Protein AF-A0A0L7L7B7-F1 (afdb_monomer_lite)

Sequence (94 aa):
MEEVEARALLQKEWTRYKREEYMANVAQLDRIMAAQRRALDRLYEESEDLYNEAIMPDLELIPYSITGPVATPPIKNYESPDGEYLDQTKKWDN

Secondary structure (DSSP, 8-state):
-HHHHHHHHHHHHHHHHHHHHHHHHHHHHHHHHHHHHHHHHHHHHH-HHHHHHHTS--GGG-S---PPPPSSPPPTT--PPP------PPP---

Structure (mmCIF, N/CA/C/O backbone):
data_AF-A0A0L7L7B7-F1
#
_entry.id   AF-A0A0L7L7B7-F1
#
loop_
_atom_site.group_PDB
_atom_site.id
_atom_site.type_symbol
_atom_site.label_atom_id
_atom_site.label_alt_id
_atom_site.label_comp_id
_atom_site.label_asym_id
_atom_site.label_entity_id
_atom_site.label_seq_id
_atom_site.pdbx_PDB_ins_code
_atom_site.Cartn_x
_atom_site.Cartn_y
_atom_site.Cartn_z
_atom_site.occupancy
_atom_site.B_iso_or_equiv
_atom_site.auth_seq_id
_atom_site.auth_comp_id
_atom_site.auth_asym_id
_atom_site.auth_atom_id
_atom_site.pdbx_PDB_model_num
ATOM 1 N N . MET A 1 1 ? 21.696 14.432 -28.509 1.00 71.69 1 MET A N 1
ATOM 2 C CA . MET A 1 1 ? 21.073 15.582 -27.812 1.00 71.69 1 MET A CA 1
ATOM 3 C C . MET A 1 1 ? 1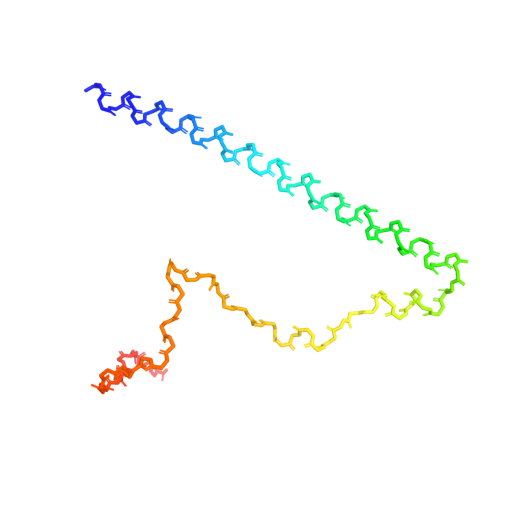9.570 15.362 -27.720 1.00 71.69 1 MET A C 1
ATOM 5 O O . MET A 1 1 ? 19.057 15.314 -26.615 1.00 71.69 1 MET A O 1
ATOM 9 N N . GLU A 1 2 ? 18.918 15.057 -28.844 1.00 89.50 2 GLU A N 1
ATOM 10 C CA . GLU A 1 2 ? 17.492 14.698 -28.934 1.00 89.50 2 GLU A CA 1
ATOM 11 C C . GLU A 1 2 ? 17.048 13.565 -27.986 1.00 89.50 2 GLU A C 1
ATOM 13 O O . GLU A 1 2 ? 16.084 13.727 -27.247 1.00 89.50 2 GLU A O 1
ATOM 18 N N . GLU A 1 3 ? 17.791 12.455 -27.900 1.00 92.06 3 GLU A N 1
ATOM 19 C CA . GLU A 1 3 ? 17.444 11.349 -26.983 1.00 92.06 3 GLU A CA 1
ATOM 20 C C . GLU A 1 3 ? 17.451 11.755 -25.498 1.00 92.06 3 GLU A C 1
ATOM 22 O O . GLU A 1 3 ? 16.638 11.281 -24.701 1.00 92.06 3 GLU A O 1
ATOM 27 N N . VAL A 1 4 ? 18.364 12.653 -25.113 1.00 94.25 4 VAL A N 1
ATOM 28 C CA . VAL A 1 4 ? 18.476 13.147 -23.733 1.00 94.25 4 VAL A CA 1
ATOM 29 C C . VAL A 1 4 ? 17.281 14.036 -23.398 1.00 94.25 4 VAL A C 1
ATOM 31 O O . VAL A 1 4 ? 16.709 13.919 -22.314 1.00 94.25 4 VAL A O 1
ATOM 34 N N . GLU A 1 5 ? 16.871 14.886 -24.337 1.00 93.69 5 GLU A N 1
ATOM 35 C CA . GLU A 1 5 ? 15.694 15.742 -24.190 1.00 93.69 5 GLU A CA 1
ATOM 36 C C . GLU A 1 5 ? 14.400 14.924 -24.146 1.00 93.69 5 GLU A C 1
ATOM 38 O O . GLU A 1 5 ? 13.574 15.144 -23.257 1.00 93.69 5 GLU A O 1
ATOM 43 N N . ALA A 1 6 ? 14.256 13.920 -25.016 1.00 95.44 6 ALA A N 1
ATOM 44 C CA . ALA A 1 6 ? 13.110 13.013 -25.017 1.00 95.44 6 ALA A CA 1
ATOM 45 C C . ALA A 1 6 ? 12.972 12.269 -23.678 1.00 95.44 6 ALA A C 1
ATOM 47 O O . ALA A 1 6 ? 11.891 12.234 -23.085 1.00 95.44 6 ALA A O 1
ATOM 48 N N . ARG A 1 7 ? 14.082 11.746 -23.135 1.00 95.88 7 ARG A N 1
ATOM 49 C CA . ARG A 1 7 ? 14.090 11.107 -21.811 1.00 95.88 7 ARG A CA 1
ATOM 50 C C . ARG A 1 7 ? 13.741 12.092 -20.695 1.00 95.88 7 ARG A C 1
ATOM 52 O O . ARG A 1 7 ? 13.023 11.727 -19.765 1.00 95.88 7 ARG A O 1
ATOM 59 N N . ALA A 1 8 ? 14.229 13.330 -20.771 1.00 96.25 8 ALA A N 1
ATOM 60 C CA . ALA A 1 8 ? 13.927 14.358 -19.779 1.00 96.25 8 ALA A CA 1
ATOM 61 C C . ALA A 1 8 ? 12.442 14.759 -19.789 1.00 96.25 8 ALA A C 1
ATOM 63 O O . ALA A 1 8 ? 11.861 14.973 -18.723 1.00 96.25 8 ALA A O 1
ATOM 64 N N . LEU A 1 9 ? 11.816 14.838 -20.967 1.00 96.81 9 LEU A N 1
ATOM 65 C CA . LEU A 1 9 ? 10.378 15.079 -21.103 1.00 96.81 9 LEU A CA 1
ATOM 66 C C . LEU A 1 9 ? 9.564 13.909 -20.545 1.00 96.81 9 LEU A C 1
ATOM 68 O O . LEU A 1 9 ? 8.714 14.133 -19.684 1.00 96.81 9 LEU A O 1
ATOM 72 N N . LEU A 1 10 ? 9.899 12.672 -20.925 1.00 97.31 10 LEU A N 1
ATOM 73 C CA . LEU A 1 10 ? 9.238 11.472 -20.405 1.00 97.31 10 LEU A CA 1
ATOM 74 C C . LEU A 1 10 ? 9.310 11.400 -18.873 1.00 97.31 10 LEU A C 1
ATOM 76 O O . LEU A 1 10 ? 8.316 11.114 -18.211 1.00 97.31 10 LEU A O 1
ATOM 80 N N . GLN A 1 11 ? 10.466 11.718 -18.284 1.00 97.56 11 GLN A N 1
ATOM 81 C CA . GLN A 1 11 ? 10.620 11.721 -16.831 1.00 97.56 11 GLN A CA 1
ATOM 82 C C . GLN A 1 11 ? 9.710 12.759 -16.154 1.00 97.56 11 GLN A C 1
ATOM 84 O O . GLN A 1 11 ? 9.167 12.482 -15.087 1.00 97.56 11 GLN A O 1
ATOM 89 N N . LYS A 1 12 ? 9.521 13.944 -16.753 1.00 98.00 12 LYS A N 1
ATOM 90 C CA . LYS A 1 12 ? 8.603 14.975 -16.232 1.00 98.00 12 LYS A CA 1
ATOM 91 C C . LYS A 1 12 ? 7.142 14.531 -16.300 1.00 98.00 12 LYS A C 1
ATOM 93 O O . LYS A 1 12 ? 6.363 14.830 -15.398 1.00 98.00 12 LYS A O 1
ATOM 98 N N . GLU A 1 13 ? 6.760 13.830 -17.361 1.00 98.06 13 GLU A N 1
ATOM 99 C CA . GLU A 1 13 ? 5.410 13.276 -17.480 1.00 98.06 13 GLU A CA 1
ATOM 100 C C . GLU A 1 13 ? 5.183 12.152 -16.473 1.00 98.06 13 GLU A C 1
ATOM 102 O O . GLU A 1 13 ? 4.163 12.140 -15.784 1.00 98.06 13 GLU A O 1
ATOM 107 N N . TRP A 1 14 ? 6.171 11.271 -16.310 1.00 98.19 14 TRP A N 1
ATOM 108 C CA . TRP A 1 14 ? 6.126 10.195 -15.329 1.00 98.19 14 TRP A CA 1
ATOM 109 C C . TRP A 1 14 ? 6.002 10.718 -13.896 1.00 98.19 14 TRP A C 1
ATOM 111 O O . TRP A 1 14 ? 5.196 10.209 -13.119 1.00 98.19 14 TRP A O 1
ATOM 121 N N . THR A 1 15 ? 6.746 11.767 -13.531 1.00 98.12 15 THR A N 1
ATOM 122 C CA . THR A 1 15 ? 6.640 12.354 -12.187 1.00 98.12 15 THR A CA 1
ATOM 123 C C . THR A 1 15 ? 5.284 13.009 -11.948 1.00 98.12 15 THR A C 1
ATOM 125 O O . THR A 1 15 ? 4.739 12.872 -10.852 1.00 98.12 15 THR A O 1
ATOM 128 N N . ARG A 1 16 ? 4.701 13.670 -12.958 1.00 98.31 16 ARG A N 1
ATOM 129 C CA . ARG A 1 16 ? 3.331 14.200 -12.876 1.00 98.31 16 ARG A CA 1
ATOM 130 C C . ARG A 1 16 ? 2.317 13.074 -12.668 1.00 98.31 16 ARG A C 1
ATOM 132 O O . ARG A 1 16 ? 1.533 13.150 -11.727 1.00 98.31 16 ARG A O 1
ATOM 139 N N . TYR A 1 17 ? 2.401 12.014 -13.469 1.00 98.56 17 TYR A N 1
ATOM 140 C CA . TYR A 1 17 ? 1.522 10.849 -13.361 1.00 98.56 17 TYR A CA 1
ATOM 141 C C . TYR A 1 17 ? 1.605 10.186 -11.979 1.00 98.56 17 TYR A C 1
ATOM 143 O O . TYR A 1 17 ? 0.591 10.012 -11.306 1.00 98.56 17 TYR A O 1
ATOM 151 N N . LYS A 1 18 ? 2.818 9.887 -11.493 1.00 98.44 18 LYS A N 1
ATOM 152 C CA . LYS A 1 18 ? 3.003 9.264 -10.172 1.00 98.44 18 LYS A CA 1
ATOM 153 C C . LYS A 1 18 ? 2.505 10.147 -9.031 1.00 98.44 18 LYS A C 1
ATOM 155 O O . LYS A 1 18 ? 2.025 9.622 -8.028 1.00 98.44 18 LYS A O 1
ATOM 160 N N . ARG A 1 19 ? 2.596 11.475 -9.171 1.00 98.38 19 ARG A N 1
ATOM 161 C CA . ARG A 1 19 ? 2.015 12.412 -8.203 1.00 98.38 19 ARG A CA 1
ATOM 162 C C . ARG A 1 19 ? 0.491 12.327 -8.201 1.00 98.38 19 ARG A C 1
ATOM 164 O O . ARG A 1 19 ? -0.090 12.283 -7.124 1.00 98.38 19 ARG A O 1
ATOM 171 N N . GLU A 1 20 ? -0.147 12.318 -9.366 1.00 98.56 20 GLU A N 1
ATOM 172 C CA . GLU A 1 20 ? -1.607 12.200 -9.478 1.00 98.56 20 GLU A CA 1
ATOM 173 C C . GLU A 1 20 ? -2.112 10.879 -8.885 1.00 98.56 20 GLU A C 1
ATOM 175 O O . GLU A 1 20 ? -3.027 10.891 -8.062 1.00 98.56 20 GLU A O 1
ATOM 180 N N . GLU A 1 21 ? -1.455 9.762 -9.208 1.00 98.50 21 GLU A N 1
ATOM 181 C CA . GLU A 1 21 ? -1.748 8.443 -8.634 1.00 98.50 21 GLU A CA 1
ATOM 182 C C . GLU A 1 21 ? -1.609 8.442 -7.103 1.00 98.50 21 GLU A C 1
ATOM 184 O O . GLU A 1 21 ? -2.492 7.963 -6.394 1.00 98.50 21 GLU A O 1
ATOM 189 N N . TYR A 1 22 ? -0.534 9.033 -6.573 1.00 98.44 22 TYR A N 1
ATOM 190 C CA . TYR A 1 22 ? -0.337 9.155 -5.129 1.00 98.44 22 TYR A CA 1
ATOM 191 C C . TYR A 1 22 ? -1.451 9.971 -4.463 1.00 98.44 22 TYR A C 1
ATOM 193 O O . TYR A 1 22 ? -2.015 9.533 -3.463 1.00 98.44 22 TYR A O 1
ATOM 201 N N . MET A 1 23 ? -1.801 11.132 -5.024 1.00 98.56 23 MET A N 1
ATOM 202 C CA . MET A 1 23 ? -2.864 11.975 -4.469 1.00 98.56 23 MET A CA 1
ATOM 203 C C . MET A 1 23 ? -4.221 11.262 -4.491 1.00 98.56 23 MET A C 1
ATOM 205 O O . MET A 1 23 ? -4.982 11.377 -3.531 1.00 98.56 23 MET A O 1
ATOM 209 N N . ALA A 1 24 ? -4.514 10.498 -5.548 1.00 98.50 24 ALA A N 1
ATOM 210 C CA . ALA A 1 24 ? -5.723 9.686 -5.628 1.00 98.50 24 ALA A CA 1
ATOM 211 C C . ALA A 1 24 ? -5.744 8.582 -4.556 1.00 98.50 24 ALA A C 1
ATOM 213 O O . ALA A 1 24 ? -6.755 8.418 -3.872 1.00 98.50 24 ALA A O 1
ATOM 214 N N . ASN A 1 25 ? -4.622 7.883 -4.357 1.00 98.38 25 ASN A N 1
ATOM 215 C CA . ASN A 1 25 ? -4.493 6.843 -3.336 1.00 98.38 25 ASN A CA 1
ATOM 216 C C . ASN A 1 25 ? -4.672 7.403 -1.921 1.00 98.38 25 ASN A C 1
ATOM 218 O O . ASN A 1 25 ? -5.440 6.847 -1.138 1.00 98.38 25 ASN A O 1
ATOM 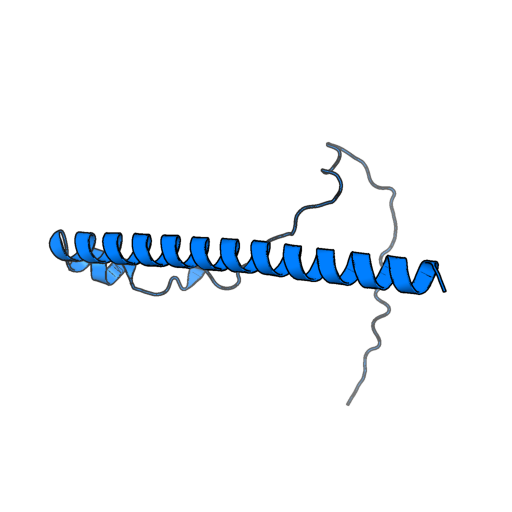222 N N . VAL A 1 26 ? -4.021 8.526 -1.601 1.00 98.38 26 VAL A N 1
ATOM 223 C CA . VAL A 1 26 ? -4.181 9.198 -0.300 1.00 98.38 26 VAL A CA 1
ATOM 224 C C . VAL A 1 26 ? -5.634 9.619 -0.090 1.00 98.38 26 VAL A C 1
ATOM 226 O O . VAL A 1 26 ? -6.224 9.283 0.931 1.00 98.38 26 VAL A O 1
ATOM 229 N N . ALA A 1 27 ? -6.260 10.247 -1.090 1.00 98.44 27 ALA A N 1
ATOM 230 C CA . ALA A 1 27 ? -7.662 10.647 -0.994 1.00 98.44 27 ALA A CA 1
ATOM 231 C C . ALA A 1 27 ? -8.613 9.450 -0.807 1.00 98.44 27 ALA A C 1
ATOM 233 O O . ALA A 1 27 ? -9.646 9.576 -0.148 1.00 98.44 27 ALA A O 1
ATOM 234 N N . GLN A 1 28 ? -8.299 8.287 -1.384 1.00 98.44 28 GLN A N 1
ATOM 235 C CA . GLN A 1 28 ? -9.071 7.063 -1.177 1.00 98.44 28 GLN A CA 1
ATOM 236 C C . GLN A 1 28 ? -8.900 6.516 0.244 1.00 98.44 28 GLN A C 1
ATOM 238 O O . GLN A 1 28 ? -9.900 6.164 0.871 1.00 98.44 28 GLN A O 1
ATOM 243 N N . LEU A 1 29 ? -7.671 6.477 0.766 1.00 98.38 29 LEU A N 1
ATOM 244 C CA . LEU A 1 29 ? -7.403 6.062 2.145 1.00 98.38 29 LEU A CA 1
ATOM 245 C C . LEU A 1 29 ? -8.120 6.971 3.147 1.00 98.38 29 LEU A C 1
ATOM 247 O O . LEU A 1 29 ? -8.821 6.467 4.022 1.00 98.38 29 LEU A O 1
ATOM 251 N N . ASP A 1 30 ? -8.055 8.290 2.954 1.00 98.38 30 ASP A N 1
ATOM 252 C CA . ASP A 1 30 ? -8.749 9.264 3.803 1.00 98.38 30 ASP A CA 1
ATOM 253 C C . ASP A 1 30 ? -10.263 9.014 3.830 1.00 98.38 30 ASP A C 1
ATOM 255 O O . ASP A 1 30 ? -10.897 9.055 4.887 1.00 98.38 30 ASP A O 1
ATOM 259 N N . ARG A 1 31 ? -10.864 8.697 2.674 1.00 98.31 31 ARG A N 1
ATOM 260 C CA . ARG A 1 31 ? -12.293 8.354 2.587 1.00 98.31 31 ARG A CA 1
ATOM 261 C C . ARG A 1 31 ? -12.623 7.070 3.339 1.00 98.31 31 ARG A C 1
ATOM 263 O O . ARG A 1 31 ? -13.646 7.037 4.021 1.00 98.31 31 ARG A O 1
ATOM 270 N N . ILE A 1 32 ? -11.790 6.037 3.211 1.00 98.38 32 ILE A N 1
ATOM 271 C CA . ILE A 1 32 ? -11.975 4.758 3.911 1.00 98.38 32 ILE A CA 1
ATOM 272 C C . ILE A 1 32 ? -11.894 4.983 5.423 1.00 98.38 32 ILE A C 1
ATOM 274 O O . ILE A 1 32 ? -12.808 4.589 6.144 1.00 98.38 32 ILE A O 1
ATOM 278 N N . MET A 1 33 ? -10.873 5.699 5.898 1.00 98.19 33 MET A N 1
ATOM 279 C CA . MET A 1 33 ? -10.701 6.007 7.320 1.00 98.19 33 MET A CA 1
ATOM 280 C C . MET A 1 33 ? -11.852 6.860 7.871 1.00 98.19 33 MET A C 1
ATOM 282 O O . MET A 1 33 ? -12.380 6.581 8.947 1.00 98.19 33 MET A O 1
ATOM 286 N N . ALA A 1 34 ? -12.304 7.871 7.123 1.00 98.25 34 ALA A N 1
ATOM 287 C CA . ALA A 1 34 ? -13.445 8.695 7.519 1.00 98.25 34 ALA A CA 1
ATOM 288 C C . ALA A 1 34 ? -14.769 7.910 7.529 1.00 98.25 34 ALA A C 1
ATOM 290 O O . ALA A 1 34 ? -15.653 8.187 8.342 1.00 98.25 34 ALA A O 1
ATOM 291 N N . ALA A 1 35 ? -14.946 6.946 6.622 1.00 98.31 35 ALA A N 1
ATOM 292 C CA . ALA A 1 35 ? -16.100 6.053 6.631 1.00 98.31 35 ALA A CA 1
ATOM 293 C C . ALA A 1 35 ? -16.061 5.102 7.833 1.00 98.31 35 ALA A C 1
ATOM 295 O O . ALA A 1 35 ? -17.062 5.000 8.538 1.00 98.31 35 ALA A O 1
ATOM 296 N N . GLN A 1 36 ? -14.907 4.487 8.108 1.00 97.81 36 GLN A N 1
ATOM 297 C CA . GLN A 1 36 ? -14.707 3.612 9.263 1.00 97.81 36 GLN A CA 1
ATOM 298 C C . GLN A 1 36 ? -14.996 4.346 10.575 1.00 97.81 36 GLN A C 1
ATOM 300 O O . GLN A 1 36 ? -15.765 3.852 11.393 1.00 97.81 36 GLN A O 1
ATOM 305 N N . ARG A 1 37 ? -14.450 5.556 10.753 1.00 97.38 37 ARG A N 1
ATOM 306 C CA . ARG A 1 37 ? -14.688 6.360 11.958 1.00 97.38 37 ARG A CA 1
ATOM 307 C C . ARG A 1 37 ? -16.166 6.684 12.150 1.00 97.38 37 ARG A C 1
ATOM 309 O O . ARG A 1 37 ? -16.698 6.444 13.222 1.00 97.38 37 ARG A O 1
ATOM 316 N N . ARG A 1 38 ? -16.847 7.155 11.098 1.00 97.75 38 ARG A N 1
ATOM 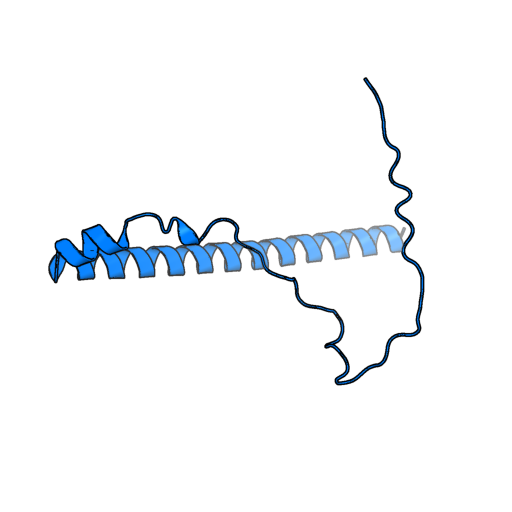317 C CA . ARG A 1 38 ? -18.292 7.435 11.167 1.00 97.75 38 ARG A CA 1
ATOM 318 C C . ARG A 1 38 ? -19.109 6.188 11.497 1.00 97.75 38 ARG A C 1
ATOM 320 O O . ARG A 1 38 ? -20.100 6.300 12.205 1.00 97.75 38 ARG A O 1
ATOM 327 N N . ALA A 1 39 ? -18.724 5.026 10.972 1.00 97.56 39 ALA A N 1
ATOM 328 C CA . ALA A 1 39 ? -19.391 3.769 11.291 1.00 97.56 39 ALA A CA 1
ATOM 329 C C . ALA A 1 39 ? -19.202 3.387 12.769 1.00 97.56 39 ALA A C 1
ATOM 331 O O . ALA A 1 39 ? -20.169 2.995 13.409 1.00 97.56 39 ALA A O 1
ATOM 332 N N . LEU A 1 40 ? -17.998 3.568 13.321 1.00 97.50 40 LEU A N 1
ATOM 333 C CA . LEU A 1 40 ? -17.713 3.333 14.739 1.00 97.50 40 LEU A CA 1
ATOM 334 C C . LEU A 1 40 ? -18.448 4.316 15.659 1.00 97.50 40 LEU A C 1
ATOM 336 O O . LEU A 1 40 ? -19.003 3.887 16.664 1.00 97.50 40 LEU A O 1
ATOM 340 N N . ASP A 1 41 ? -18.516 5.600 15.295 1.00 97.50 41 ASP A N 1
ATOM 341 C CA . ASP A 1 41 ? -19.270 6.605 16.057 1.00 97.50 41 ASP A CA 1
ATOM 342 C C . ASP A 1 41 ? -20.761 6.217 16.138 1.00 97.50 41 ASP A C 1
ATOM 344 O O . ASP A 1 41 ? -21.367 6.271 17.204 1.00 97.50 41 ASP A O 1
ATOM 348 N N . ARG A 1 42 ? -21.345 5.753 15.021 1.00 97.06 42 ARG A N 1
ATOM 349 C CA . AR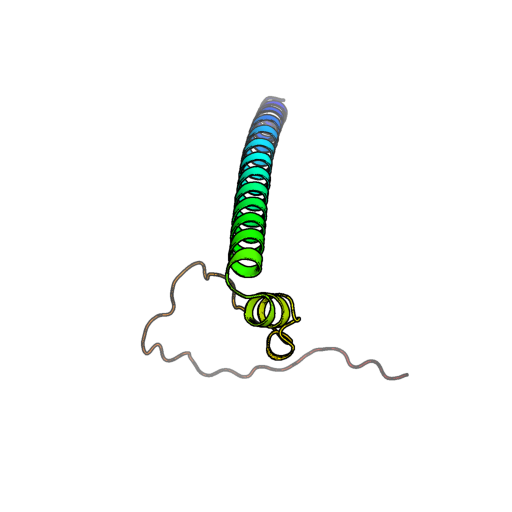G A 1 42 ? -22.726 5.239 14.988 1.00 97.06 42 ARG A CA 1
ATOM 350 C C . ARG A 1 42 ? -22.900 3.958 15.791 1.00 97.06 42 ARG A C 1
ATOM 352 O O . ARG A 1 42 ? -23.900 3.819 16.483 1.00 97.06 42 ARG A O 1
ATOM 359 N N . LEU A 1 43 ? -21.937 3.043 15.704 1.00 97.56 43 LEU A N 1
ATOM 360 C CA . LEU A 1 43 ? -21.966 1.801 16.467 1.00 97.56 43 LEU A CA 1
ATOM 361 C C . LEU A 1 43 ? -21.955 2.084 17.970 1.00 97.56 43 LEU A C 1
ATOM 363 O O . LEU A 1 43 ? -22.711 1.456 18.695 1.00 97.56 43 LEU A O 1
ATOM 367 N N . TYR A 1 44 ? -21.170 3.065 18.420 1.00 96.88 44 TYR A N 1
ATOM 368 C CA . TYR A 1 44 ? -21.140 3.487 19.819 1.00 96.88 44 TYR A CA 1
ATOM 369 C C . TYR A 1 44 ? -22.483 4.062 20.292 1.00 96.88 44 TYR A C 1
ATOM 371 O O . TYR A 1 44 ? -22.935 3.741 21.388 1.00 96.88 44 TYR A O 1
ATOM 379 N N . GLU A 1 45 ? -23.144 4.880 19.461 1.00 96.31 45 GLU A N 1
ATOM 380 C CA . GLU A 1 45 ? -24.488 5.410 19.752 1.00 96.31 45 GLU A CA 1
ATOM 381 C C . GLU A 1 45 ? -25.544 4.296 19.893 1.00 96.31 45 GLU A C 1
ATOM 383 O O . GLU A 1 45 ? -26.509 4.458 20.640 1.00 96.31 45 GLU A O 1
ATOM 388 N N . GLU A 1 46 ? -25.379 3.186 19.170 1.00 96.38 46 GLU A N 1
ATOM 389 C CA . GLU A 1 46 ? -26.333 2.073 19.135 1.00 96.38 46 GLU A CA 1
ATOM 390 C C . GLU A 1 46 ? -26.038 0.995 20.193 1.00 96.38 46 GLU A C 1
ATOM 392 O O . GLU A 1 46 ? -26.962 0.472 20.818 1.00 96.38 46 GLU A O 1
ATOM 397 N N . SER A 1 47 ? -24.761 0.668 20.421 1.00 97.00 47 SER A N 1
ATOM 398 C CA . SER A 1 47 ? -24.309 -0.319 21.403 1.00 97.00 47 SER A CA 1
ATOM 399 C C . SER A 1 47 ? -22.829 -0.140 21.767 1.00 97.00 47 SER A C 1
ATOM 401 O O . SER A 1 47 ? -21.924 -0.378 20.965 1.00 97.00 47 SER A O 1
ATOM 403 N N . GLU A 1 48 ? -22.577 0.196 23.031 1.00 95.19 48 GLU A N 1
ATOM 404 C CA . GLU A 1 48 ? -21.219 0.322 23.570 1.00 95.19 48 GLU A CA 1
ATOM 405 C C . GLU A 1 48 ? -20.479 -1.026 23.630 1.00 95.19 48 GLU A C 1
ATOM 407 O O . GLU A 1 48 ? -19.283 -1.082 23.341 1.00 95.19 48 GLU A O 1
ATOM 412 N N . ASP A 1 49 ? -21.182 -2.124 23.926 1.00 96.69 49 ASP A N 1
ATOM 413 C CA . ASP A 1 49 ? -20.591 -3.469 23.974 1.00 96.69 49 ASP A CA 1
ATOM 414 C C . ASP A 1 49 ? -20.033 -3.884 22.602 1.00 96.69 49 ASP A C 1
ATOM 416 O O . ASP A 1 49 ? -18.873 -4.286 22.499 1.00 96.69 49 ASP A O 1
ATOM 420 N N . LEU A 1 50 ? -20.814 -3.695 21.528 1.00 96.75 50 LEU A N 1
ATOM 421 C CA . LEU A 1 50 ? -20.373 -4.005 20.162 1.00 96.75 50 LEU A CA 1
ATOM 422 C C . LEU A 1 50 ? -19.225 -3.103 19.702 1.00 96.75 50 LEU A C 1
ATOM 424 O O . LEU A 1 50 ? -18.330 -3.554 18.987 1.00 96.75 50 LEU A O 1
ATOM 428 N N . TYR A 1 51 ? -19.229 -1.831 20.107 1.00 96.94 51 TYR A N 1
ATOM 429 C CA . TYR A 1 51 ? -18.112 -0.931 19.838 1.00 96.94 51 TYR A CA 1
ATOM 430 C C . TYR A 1 51 ? -16.820 -1.438 20.492 1.00 96.94 51 TYR A C 1
ATOM 432 O O . TYR A 1 51 ? -15.787 -1.504 19.824 1.00 96.94 51 TYR A O 1
ATOM 440 N N . ASN A 1 52 ? -16.882 -1.827 21.770 1.00 96.00 52 ASN A N 1
ATOM 441 C CA . ASN A 1 52 ? -15.725 -2.328 22.510 1.00 96.00 52 ASN A CA 1
ATOM 442 C C . ASN A 1 52 ? -15.153 -3.602 21.881 1.00 96.00 52 ASN A C 1
ATOM 444 O O . ASN A 1 52 ? -13.937 -3.736 21.802 1.00 96.00 52 ASN A O 1
ATOM 448 N N . GLU A 1 53 ? -16.004 -4.504 21.390 1.00 95.06 53 GLU A N 1
ATOM 449 C CA . GLU A 1 53 ? -15.557 -5.686 20.645 1.00 95.06 53 GLU A CA 1
ATOM 450 C C . GLU A 1 53 ? -14.900 -5.309 19.308 1.00 95.06 53 GLU A C 1
ATOM 452 O O . GLU A 1 53 ? -13.827 -5.815 18.981 1.00 95.06 53 GLU A O 1
ATOM 457 N N . ALA A 1 54 ? -15.493 -4.383 18.549 1.00 94.88 54 ALA A N 1
ATOM 458 C CA . ALA A 1 54 ? -15.026 -4.018 17.211 1.00 94.88 54 ALA A CA 1
ATOM 459 C C . ALA A 1 54 ? -13.662 -3.301 17.182 1.00 94.88 54 ALA A C 1
ATOM 461 O O . ALA A 1 54 ? -12.967 -3.354 16.166 1.00 94.88 54 ALA A O 1
ATOM 462 N N . ILE A 1 55 ? -13.276 -2.606 18.258 1.00 95.25 55 ILE A N 1
ATOM 463 C CA . ILE A 1 55 ? -11.977 -1.913 18.345 1.00 95.25 55 IL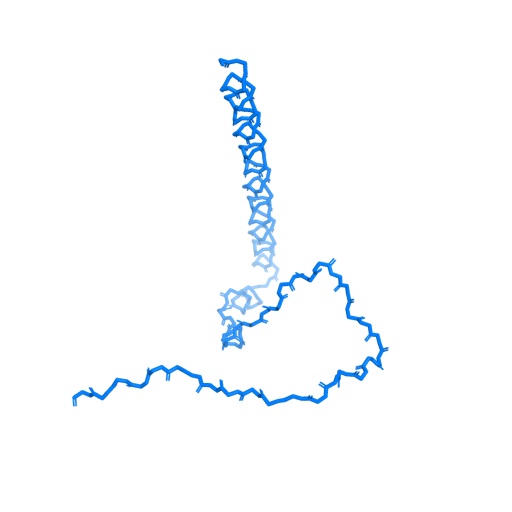E A CA 1
ATOM 464 C C . ILE A 1 55 ? -10.828 -2.824 18.792 1.00 95.25 55 ILE A C 1
ATOM 466 O O . ILE A 1 55 ? -9.667 -2.407 18.741 1.00 95.25 55 ILE A O 1
ATOM 470 N N . MET A 1 56 ? -11.126 -4.039 19.259 1.00 94.69 56 MET A N 1
ATOM 471 C CA . MET A 1 56 ? -10.095 -4.964 19.713 1.00 94.69 56 MET A CA 1
ATOM 472 C C . MET A 1 56 ? -9.259 -5.467 18.530 1.00 94.69 56 MET A C 1
ATOM 474 O O . MET A 1 56 ? -9.796 -5.739 17.455 1.00 94.69 56 MET A O 1
ATOM 478 N N . PRO A 1 57 ? -7.932 -5.601 18.700 1.00 90.81 57 PRO A N 1
ATOM 479 C CA . PRO A 1 57 ? -7.087 -6.156 17.657 1.00 90.81 57 PRO A CA 1
ATOM 480 C C . PRO A 1 57 ? -7.428 -7.631 17.427 1.00 90.81 57 PRO A C 1
ATOM 482 O O . PRO A 1 57 ? -7.474 -8.420 18.371 1.00 90.81 57 PRO A O 1
ATOM 485 N N . ASP A 1 58 ? -7.598 -8.006 16.163 1.00 93.06 58 ASP A N 1
ATOM 486 C CA . ASP A 1 58 ? -7.725 -9.402 15.761 1.00 93.06 58 ASP A CA 1
ATOM 487 C C . ASP A 1 58 ? -6.349 -10.086 15.805 1.00 93.06 58 ASP A C 1
ATOM 489 O O . ASP A 1 58 ? -5.453 -9.787 15.010 1.00 93.06 58 ASP A O 1
ATOM 493 N N . LEU A 1 59 ? -6.172 -10.991 16.769 1.00 89.38 59 LEU A N 1
ATOM 494 C CA . LEU A 1 59 ? -4.930 -11.740 16.956 1.00 89.38 59 LEU A CA 1
ATOM 495 C C . LEU A 1 59 ? -4.749 -12.851 15.911 1.00 89.38 59 LEU A C 1
ATOM 497 O O . LEU A 1 59 ? -3.618 -13.291 15.705 1.00 89.38 59 LEU A O 1
ATOM 501 N N . GLU A 1 60 ? -5.818 -13.285 15.236 1.00 90.19 60 GLU A N 1
ATOM 502 C CA . GLU A 1 60 ? -5.755 -14.305 14.179 1.00 90.19 60 GLU A CA 1
ATOM 503 C C . GLU A 1 60 ? -5.225 -13.737 12.856 1.00 90.19 60 GLU A C 1
ATOM 505 O O . GLU A 1 60 ? -4.792 -14.484 11.978 1.00 90.19 60 GLU A O 1
ATOM 510 N N . LEU A 1 61 ? -5.183 -12.408 12.727 1.00 90.50 61 LEU A N 1
ATOM 511 C CA . LEU A 1 61 ? -4.691 -11.729 11.533 1.00 90.50 61 LEU A CA 1
ATOM 512 C C . LEU A 1 61 ? -3.197 -11.987 11.268 1.00 90.50 61 LEU A C 1
ATOM 514 O O . LEU A 1 61 ? -2.733 -11.816 10.142 1.00 90.50 61 LEU A O 1
ATOM 518 N N . ILE A 1 62 ? -2.417 -12.380 12.280 1.00 89.38 62 ILE A N 1
ATOM 519 C CA . ILE A 1 62 ? -0.966 -12.571 12.170 1.00 89.38 62 ILE A CA 1
ATOM 520 C C . ILE A 1 62 ? -0.625 -14.061 12.377 1.00 89.38 62 ILE A C 1
ATOM 522 O O . ILE A 1 62 ? -0.916 -14.596 13.444 1.00 89.38 62 ILE A O 1
ATOM 526 N N . PRO A 1 63 ? 0.060 -14.737 11.426 1.00 90.81 63 PRO A N 1
ATOM 527 C CA . PRO A 1 63 ? 0.703 -14.192 10.229 1.00 90.81 63 PRO A CA 1
ATOM 528 C C . PRO A 1 63 ? -0.243 -14.055 9.024 1.00 90.81 63 PRO A C 1
ATOM 530 O O . PRO A 1 63 ? -0.814 -15.029 8.539 1.00 90.81 63 PRO A O 1
ATOM 533 N N . TYR A 1 64 ? -0.309 -12.850 8.458 1.00 92.00 64 TYR A N 1
ATOM 534 C CA . TYR A 1 64 ? -1.009 -12.589 7.203 1.00 92.00 64 TYR A CA 1
ATOM 535 C C . TYR A 1 64 ? -0.124 -12.962 6.006 1.00 92.00 64 TYR A C 1
ATOM 537 O O . TYR A 1 64 ? 1.010 -12.489 5.898 1.00 92.00 64 TYR A O 1
ATOM 545 N N . SER A 1 65 ? -0.641 -13.773 5.077 1.00 93.44 65 SER A N 1
ATOM 546 C CA . SER A 1 65 ? 0.041 -14.087 3.816 1.00 93.44 65 SER A CA 1
ATOM 547 C C . SER A 1 65 ? -0.889 -13.886 2.622 1.00 93.44 65 SER A C 1
ATOM 549 O O . SER A 1 65 ? -2.050 -14.286 2.640 1.00 93.44 65 SER A O 1
ATOM 551 N N . ILE A 1 66 ? -0.370 -13.248 1.574 1.00 93.69 66 ILE A N 1
ATOM 552 C CA . ILE A 1 66 ? -1.071 -13.030 0.310 1.00 93.69 66 ILE A CA 1
ATOM 553 C C . ILE A 1 66 ? -0.089 -13.229 -0.842 1.00 93.69 66 ILE A C 1
ATOM 555 O O . ILE A 1 66 ? 1.070 -12.819 -0.764 1.00 93.69 66 ILE A O 1
ATOM 559 N N . THR A 1 67 ? -0.547 -13.864 -1.916 1.00 94.19 67 THR A N 1
ATOM 560 C CA . THR A 1 67 ? 0.217 -13.978 -3.160 1.00 94.19 67 THR A CA 1
ATOM 561 C C . THR A 1 67 ? -0.171 -12.846 -4.103 1.00 94.19 67 THR A C 1
ATOM 563 O O . THR A 1 67 ? -1.347 -12.520 -4.264 1.00 94.19 67 THR A O 1
ATOM 566 N N . GLY A 1 68 ? 0.832 -12.195 -4.694 1.00 93.12 68 GLY A N 1
ATOM 567 C CA . GLY A 1 68 ? 0.608 -11.122 -5.658 1.00 93.12 68 GLY A CA 1
ATOM 568 C C . GLY A 1 68 ? -0.007 -11.636 -6.968 1.00 93.12 68 GLY A C 1
ATOM 569 O O . GLY A 1 68 ? 0.066 -12.831 -7.263 1.00 93.12 68 GLY A O 1
ATOM 570 N N . PRO A 1 69 ? -0.592 -10.742 -7.781 1.00 94.75 69 PRO A N 1
ATOM 571 C CA . PRO A 1 69 ? -1.110 -11.112 -9.091 1.00 94.75 69 PRO A CA 1
ATOM 572 C C . PRO A 1 69 ? 0.013 -11.622 -10.004 1.00 94.75 69 PRO A C 1
ATOM 574 O O . PRO A 1 69 ? 1.124 -11.090 -10.017 1.00 94.75 69 PRO A O 1
ATOM 577 N N . VAL A 1 70 ? -0.299 -12.643 -10.800 1.00 94.25 70 VAL A N 1
ATOM 578 C CA . VAL A 1 70 ? 0.592 -13.200 -11.825 1.00 94.25 70 VAL A CA 1
ATOM 579 C C . VAL A 1 70 ? 0.337 -12.535 -13.177 1.00 94.25 70 VAL A C 1
ATOM 581 O O . VAL A 1 70 ? -0.787 -12.138 -13.478 1.00 94.25 70 VAL A O 1
ATOM 584 N N . ALA A 1 71 ? 1.369 -12.437 -14.019 1.00 94.31 71 ALA A N 1
ATOM 585 C CA . ALA A 1 71 ? 1.237 -11.855 -15.359 1.00 94.31 71 ALA A CA 1
ATOM 586 C C . ALA A 1 71 ? 0.274 -12.651 -16.260 1.00 94.31 71 ALA A C 1
ATOM 588 O O . ALA A 1 71 ? -0.409 -12.075 -17.102 1.00 94.31 71 ALA A O 1
ATOM 589 N N . THR A 1 72 ? 0.215 -13.974 -16.074 1.00 94.00 72 THR A N 1
ATOM 590 C CA . THR A 1 72 ? -0.745 -14.861 -16.740 1.00 94.00 72 THR A CA 1
ATOM 591 C C . THR A 1 72 ? -1.373 -15.801 -15.712 1.00 94.00 72 THR A C 1
ATOM 593 O O . THR A 1 72 ? -0.644 -16.340 -14.876 1.00 94.00 72 THR A O 1
ATOM 596 N N . PRO A 1 73 ? -2.705 -15.994 -15.728 1.00 92.50 73 PRO A N 1
ATOM 597 C CA . PRO A 1 73 ? -3.358 -16.954 -14.846 1.00 92.50 73 PRO A CA 1
ATOM 598 C C . PRO A 1 73 ? -2.849 -18.388 -15.072 1.00 92.50 73 PRO A C 1
ATOM 600 O O . PRO A 1 73 ? -2.455 -18.728 -16.191 1.00 92.50 73 PRO A O 1
ATOM 603 N N . PRO A 1 74 ? -2.887 -19.251 -14.042 1.00 91.25 74 PRO A N 1
ATOM 604 C CA . PRO A 1 74 ? -2.448 -20.635 -14.168 1.00 91.25 74 PRO A CA 1
ATOM 605 C C . PRO A 1 74 ? -3.325 -21.424 -15.149 1.00 91.25 74 PRO A C 1
ATOM 607 O O . PRO A 1 74 ? -4.548 -21.271 -15.190 1.00 91.25 74 PRO A O 1
ATOM 610 N N . ILE A 1 75 ? -2.693 -22.316 -15.912 1.00 93.44 75 ILE A N 1
ATOM 611 C CA . ILE A 1 75 ? -3.386 -23.247 -16.806 1.00 93.44 75 ILE A CA 1
ATOM 612 C C . ILE A 1 75 ? -3.928 -24.411 -15.970 1.00 93.44 75 ILE A C 1
ATOM 614 O O . ILE A 1 75 ? -3.191 -25.065 -15.231 1.00 93.44 75 ILE A O 1
ATOM 618 N N . LYS A 1 76 ? -5.230 -24.685 -16.091 1.00 92.56 76 LYS A N 1
ATOM 619 C CA . LYS A 1 76 ? -5.879 -25.788 -15.374 1.00 92.56 76 LYS A CA 1
ATOM 620 C C . LYS A 1 76 ? -5.322 -27.136 -15.849 1.00 92.56 76 LYS A C 1
ATOM 622 O O . LYS A 1 76 ? -5.295 -27.388 -17.049 1.00 92.56 76 LYS A O 1
ATOM 627 N N . ASN A 1 77 ? -4.961 -28.007 -14.904 1.00 90.75 77 ASN A N 1
ATOM 628 C CA . ASN A 1 77 ? -4.429 -29.358 -15.144 1.00 90.75 77 ASN A CA 1
ATOM 629 C C . ASN A 1 77 ? -3.120 -29.390 -15.955 1.00 90.75 77 ASN A C 1
ATOM 631 O O . ASN A 1 77 ? -2.873 -30.344 -16.687 1.00 90.75 77 ASN A O 1
ATOM 635 N N . TYR A 1 78 ? -2.295 -28.346 -15.859 1.00 90.75 78 TYR A N 1
ATOM 636 C CA . TYR A 1 78 ? -0.965 -28.380 -16.453 1.00 90.75 78 TYR A CA 1
ATOM 637 C C . TYR A 1 78 ? -0.052 -29.323 -15.662 1.00 90.75 78 TYR A C 1
ATOM 639 O O . TYR A 1 78 ? 0.220 -29.083 -14.485 1.00 90.75 78 TYR A O 1
ATOM 647 N N . GLU A 1 79 ? 0.422 -30.382 -16.314 1.00 89.38 79 GLU A N 1
ATOM 648 C CA . GLU A 1 79 ? 1.465 -31.258 -15.783 1.00 89.38 79 GLU A CA 1
ATOM 649 C C . GLU A 1 79 ? 2.824 -30.612 -16.060 1.00 89.38 79 GLU A C 1
ATOM 651 O O . GLU A 1 79 ? 3.295 -30.560 -17.198 1.00 89.38 79 GLU A O 1
ATOM 656 N N . SER A 1 80 ? 3.433 -30.051 -15.013 1.00 86.38 80 SER A N 1
ATOM 657 C CA . SER A 1 80 ? 4.796 -29.533 -15.105 1.00 86.38 80 SER A CA 1
ATOM 658 C C . SER A 1 80 ? 5.769 -30.690 -15.344 1.00 86.38 80 SER A C 1
ATOM 660 O O . SER A 1 80 ? 5.605 -31.732 -14.713 1.00 86.38 80 SER A O 1
ATOM 662 N N . PRO A 1 81 ? 6.795 -30.525 -16.199 1.00 89.44 81 PRO A N 1
ATOM 663 C CA . PRO A 1 81 ? 7.860 -31.515 -16.309 1.00 89.44 81 PRO A CA 1
ATOM 664 C C . PRO A 1 81 ? 8.562 -31.709 -14.959 1.00 89.44 81 PRO A C 1
ATOM 666 O O . PRO A 1 81 ? 8.730 -30.747 -14.201 1.00 89.44 81 PRO A O 1
ATOM 669 N N . ASP A 1 82 ? 8.989 -32.944 -14.696 1.00 83.06 82 ASP A N 1
ATOM 670 C CA . ASP A 1 82 ? 9.739 -33.296 -13.492 1.00 83.06 82 ASP A CA 1
ATOM 671 C C . ASP A 1 82 ? 11.124 -32.633 -13.487 1.00 83.06 82 ASP A C 1
ATOM 673 O O . ASP A 1 82 ? 11.815 -32.563 -14.509 1.00 83.06 82 ASP A O 1
ATOM 677 N N . GLY A 1 83 ? 11.549 -32.166 -12.313 1.00 83.56 83 GLY A N 1
ATOM 678 C CA . GLY A 1 83 ? 12.865 -31.574 -12.097 1.00 83.56 8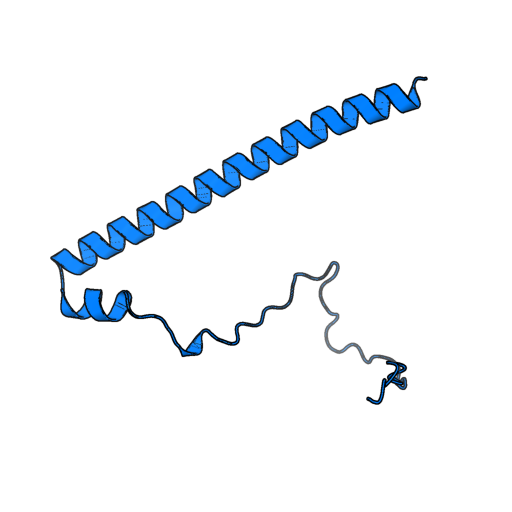3 GLY A CA 1
ATOM 679 C C . GLY A 1 83 ? 13.244 -31.543 -10.618 1.00 83.56 83 GLY A C 1
ATOM 680 O O . GLY A 1 83 ? 12.381 -31.527 -9.741 1.00 83.56 83 GLY A O 1
ATOM 681 N N . GLU A 1 84 ? 14.547 -31.535 -10.338 1.00 84.88 84 GLU A N 1
ATOM 682 C CA . GLU A 1 84 ? 15.077 -31.437 -8.976 1.00 84.88 84 GLU A CA 1
ATOM 683 C C . GLU A 1 84 ? 15.378 -29.978 -8.608 1.00 84.88 84 GLU A C 1
ATOM 685 O O . GLU A 1 84 ? 16.075 -29.266 -9.334 1.00 84.88 84 GLU A O 1
ATOM 690 N N . TYR A 1 85 ? 14.891 -29.537 -7.446 1.00 84.25 85 TYR A N 1
ATOM 691 C CA . TYR A 1 85 ? 15.289 -28.266 -6.839 1.00 84.25 85 TYR A CA 1
ATOM 692 C C . TYR A 1 85 ? 16.406 -28.523 -5.822 1.00 84.25 85 TYR A C 1
ATOM 694 O O . TYR A 1 85 ? 16.162 -29.067 -4.747 1.00 84.25 85 TYR A O 1
ATOM 702 N N . LEU A 1 86 ? 17.635 -28.120 -6.156 1.00 88.06 86 LEU A N 1
ATOM 703 C CA . LEU A 1 86 ? 18.784 -28.181 -5.250 1.00 88.06 86 LEU A CA 1
ATOM 704 C C . LEU A 1 86 ? 19.006 -26.809 -4.601 1.00 88.06 86 LEU A C 1
ATOM 706 O O . LEU A 1 86 ? 19.336 -25.842 -5.290 1.00 88.06 86 LEU A O 1
ATOM 710 N N . ASP A 1 87 ? 18.848 -26.727 -3.278 1.00 87.19 87 ASP A N 1
ATOM 711 C CA . ASP A 1 87 ? 19.180 -25.520 -2.517 1.00 87.19 87 ASP A CA 1
ATOM 712 C C . ASP A 1 87 ? 20.706 -25.330 -2.457 1.00 87.19 87 ASP A C 1
ATOM 714 O O . ASP A 1 87 ? 21.429 -26.127 -1.859 1.00 87.19 87 ASP A O 1
ATOM 718 N N . GLN A 1 88 ? 21.195 -24.267 -3.097 1.00 91.25 88 GLN A N 1
ATOM 719 C CA . GLN A 1 88 ? 22.614 -23.889 -3.124 1.00 91.25 88 GLN A CA 1
ATOM 720 C C . GLN A 1 88 ? 22.940 -22.757 -2.137 1.00 91.25 88 GLN A C 1
ATOM 722 O O . GLN A 1 88 ? 23.994 -22.120 -2.237 1.00 91.25 88 GLN A O 1
ATOM 727 N N . THR A 1 89 ? 22.044 -22.470 -1.188 1.00 92.25 89 THR A N 1
ATOM 728 C CA . THR A 1 89 ? 22.262 -21.431 -0.181 1.00 92.25 89 THR A CA 1
ATOM 729 C C . THR A 1 89 ? 23.475 -21.784 0.679 1.00 92.25 89 THR A C 1
ATOM 731 O O . THR A 1 89 ? 23.532 -22.831 1.326 1.00 92.25 89 THR A O 1
ATOM 734 N N . LYS A 1 90 ? 24.477 -20.894 0.686 1.00 89.81 90 LYS A N 1
ATOM 735 C CA . LYS A 1 90 ? 25.698 -21.066 1.484 1.00 89.81 90 LYS A CA 1
ATOM 736 C C . LYS A 1 90 ? 25.344 -21.073 2.968 1.00 89.81 90 LYS A C 1
ATOM 738 O O . LYS A 1 90 ? 24.786 -20.100 3.472 1.00 89.81 90 LYS A O 1
ATOM 743 N N . LYS A 1 91 ? 25.714 -22.148 3.661 1.00 89.12 91 LYS A N 1
ATOM 744 C CA . LYS A 1 91 ? 25.693 -22.203 5.123 1.00 89.12 91 LYS A CA 1
ATOM 745 C C . LYS A 1 91 ? 26.980 -21.575 5.643 1.00 89.12 91 LYS A C 1
ATOM 747 O O . LYS A 1 91 ? 28.059 -21.880 5.140 1.00 89.12 91 LYS A O 1
ATOM 752 N N . TRP A 1 92 ? 26.839 -20.671 6.599 1.00 89.06 92 TRP A N 1
ATOM 753 C CA . TRP A 1 92 ? 27.954 -20.052 7.300 1.00 89.06 92 TRP A CA 1
ATOM 754 C C . TRP A 1 92 ? 27.894 -20.549 8.741 1.00 89.06 92 TRP A C 1
ATOM 756 O O . TRP A 1 92 ? 26.896 -20.307 9.419 1.00 89.06 92 TRP A O 1
ATOM 766 N N . ASP A 1 93 ? 28.920 -21.280 9.168 1.00 82.12 93 ASP A N 1
ATOM 767 C CA . ASP A 1 93 ? 29.086 -21.682 10.565 1.00 82.12 93 ASP A CA 1
ATOM 768 C C . ASP A 1 93 ? 29.792 -20.549 11.339 1.00 82.12 93 ASP A C 1
ATOM 770 O O . ASP A 1 93 ? 30.589 -19.808 10.753 1.00 82.12 93 ASP A O 1
ATOM 774 N N . ASN A 1 94 ? 29.469 -20.400 12.630 1.00 66.62 94 ASN A N 1
ATOM 775 C CA . ASN A 1 94 ? 30.094 -19.430 13.546 1.00 66.62 94 ASN A CA 1
ATOM 776 C C . ASN A 1 94 ? 31.405 -19.952 14.139 1.00 66.62 94 ASN A C 1
ATOM 778 O O . ASN A 1 94 ? 31.453 -21.154 14.485 1.00 66.62 94 ASN A O 1
#

pLDDT: mean 93.77, std 5.52, range [66.62, 98.56]

Radius of gyration: 25.13 Å; chains: 1; bounding box: 56×49×53 Å

Foldseek 3Di:
DVVVVVVVVVVVVVVVVVVVVVVVVVVVVVVVVVVVVVVLVVCCVVDVVVSVVVPDDDPVCPPPDDDDDDPDDDDPPDDDDDDDDDDPDDDDDD

InterPro domains:
  IPR019192 Large ribosomal subunit protein mL40 [PF09812] (2-92)
  IPR039145 Large ribosomal subunit protein mL40, metazoa/plants [PTHR13359] (2-93)

Organism: Operophtera brumata (NCBI:txid104452)